Protein AF-0000000072045282 (afdb_homodimer)

Secondary structure (DSSP, 8-state):
-------EE--TTSHHHHHHHHHHHHHHHHHHT---EEEEEEEEEEEESSSEEEEEEEEEEETTEEEEEEEEEEEEEEEEEEE---/-------EE--TTSHHHHHHHHHHHHHHHHHHT---EEEEEEEEEEEESSSEEEEEEEEEEETTEEEEEEEEEEEEEEEEEEE---

Nearest PDB structures (foldseek):
  4lzi-assembly1_A  TM=9.125E-01  e=1.119E-05  Solanum tuberosum
  3ima-assembly1_B  TM=9.319E-01  e=3.274E-04  Colocasia esculenta
  6qoz-assembly1_C  TM=8.982E-01  e=5.529E-04  synthetic construct
  3l0r-assembly2_B  TM=8.226E-01  e=1.324E-03  Ornithodoros moubata
  1eqk-assembly1_A  TM=6.454E-01  e=1.112E-03  Oryza sativa Japonica Group

Foldseek 3Di:
DPPQDDKDWDDCPDPVNVVVVVVVVVVCCVVVVFDKAFDGWDTWIWIDDQFIKIWTWTWIDGPNDTDIDIDIDTDHDDDDDDDDDD/DPPQDDKDWDDCPDPVNVVVVVVVVVVCCVVVVFDKAFDGWDTWIWIDDQFIKIWTWTWIDGPNDTDIDIDIDTDHDDDDDDDDDD

Organism: Hevea brasiliensis (NCBI:txid3981)

pLDDT: mean 93.64, std 12.72, range [32.03, 98.94]

InterPro domains:
  IPR000010 Cystatin domain [PF00031] (5-64)
  IPR000010 Cystatin domain [SM00043] (2-86)
  IPR000010 Cystatin domain [cd00042] (5-63)
  IPR027214 Cystatin [PTHR11413] (5-82)
  IPR046350 Cystatin superfamily [SSF54403] (4-83)

Solvent-accessible surface area (backbone atoms only — not comparable to full-atom values): 9239 Å² total; per-residue (Å²): 123,84,65,67,53,70,73,40,81,48,65,36,79,36,69,43,45,44,21,45,50,51,20,53,47,42,51,47,19,67,75,69,71,53,72,63,38,85,73,44,58,75,40,32,30,36,28,55,64,101,34,36,36,38,42,37,32,36,34,27,31,54,89,82,41,80,46,39,32,40,32,31,37,36,39,30,81,76,42,79,42,78,51,70,87,126,124,83,66,65,53,69,73,39,82,48,65,37,78,37,70,44,46,44,21,43,50,50,19,53,47,42,50,46,18,67,76,69,71,52,74,64,38,86,73,43,57,76,40,32,30,37,26,55,64,101,35,34,36,38,43,36,32,35,34,28,32,55,89,82,42,80,44,38,31,39,33,30,37,37,42,29,80,76,42,80,42,78,50,70,88,124

Structure (mmCIF, N/CA/C/O backbone):
data_AF-0000000072045282-model_v1
#
loop_
_entity.id
_entity.type
_entity.pdbx_description
1 polymer 'Cysteine proteinase inhibitor'
#
loop_
_atom_site.group_PDB
_atom_site.id
_atom_site.type_symbol
_atom_site.label_atom_id
_atom_site.label_alt_id
_atom_site.label_comp_id
_atom_site.label_asym_id
_atom_site.label_entity_id
_atom_site.label_seq_id
_atom_site.pdbx_PDB_ins_code
_atom_site.Cartn_x
_atom_site.Cartn_y
_atom_site.Cartn_z
_atom_site.occupancy
_atom_site.B_iso_or_equiv
_atom_site.auth_seq_id
_atom_site.auth_comp_id
_atom_site.auth_asym_id
_atom_site.auth_atom_id
_atom_site.pdbx_PDB_model_num
ATOM 1 N N . MET A 1 1 ? 7.887 6.434 25.766 1 32.03 1 MET A N 1
ATOM 2 C CA . MET A 1 1 ? 6.863 5.473 25.375 1 32.03 1 MET A CA 1
ATOM 3 C C . MET A 1 1 ? 5.82 6.121 24.484 1 32.03 1 MET A C 1
ATOM 5 O O . MET A 1 1 ? 5.105 7.031 24.906 1 32.03 1 MET A O 1
ATOM 9 N N . SER A 1 2 ? 6.141 6.453 23.219 1 44.06 2 SER A N 1
ATOM 10 C CA . SER A 1 2 ? 5.23 7.238 22.391 1 44.06 2 SER A CA 1
ATOM 11 C C . SER A 1 2 ? 3.795 6.746 22.531 1 44.06 2 SER A C 1
ATOM 13 O O . SER A 1 2 ? 3.529 5.547 22.406 1 44.06 2 SER A O 1
ATOM 15 N N . GLU A 1 3 ? 3.109 7.246 23.453 1 47.53 3 GLU A N 1
ATOM 16 C CA . GLU A 1 3 ? 1.72 6.859 23.688 1 47.53 3 GLU A CA 1
ATOM 17 C C . GLU A 1 3 ? 0.999 6.59 22.359 1 47.53 3 GLU A C 1
ATOM 19 O O . GLU A 1 3 ? 1.219 7.293 21.375 1 47.53 3 GLU A O 1
ATOM 24 N N . PRO A 1 4 ? 0.634 5.254 22 1 57.22 4 PRO A N 1
ATOM 25 C CA . PRO A 1 4 ? -0.163 5.016 20.797 1 57.22 4 PRO A CA 1
ATOM 26 C C . PRO A 1 4 ? -1.161 6.133 20.516 1 57.22 4 PRO A C 1
ATOM 28 O O . PRO A 1 4 ? -1.976 6.473 21.375 1 57.22 4 PRO A O 1
ATOM 31 N N . GLY A 1 5 ? -0.69 7.359 20 1 68.69 5 GLY A N 1
ATOM 32 C CA . GLY A 1 5 ? -1.722 8.359 19.781 1 68.69 5 GLY A CA 1
ATOM 33 C C . GLY A 1 5 ? -2.951 7.797 19.078 1 68.69 5 GLY A C 1
ATOM 34 O O . GLY A 1 5 ? -2.939 6.66 18.609 1 68.69 5 GLY A O 1
ATOM 35 N N . GLY A 1 6 ? -4.27 8.297 19.312 1 87.62 6 GLY A N 1
ATOM 36 C CA . GLY A 1 6 ? -5.555 7.941 18.734 1 87.62 6 GLY A CA 1
ATOM 37 C C . GLY A 1 6 ? -5.578 8.062 17.219 1 87.62 6 GLY A C 1
ATOM 38 O O . GLY A 1 6 ? -4.578 8.445 16.609 1 87.62 6 GLY A O 1
ATOM 39 N N . TYR A 1 7 ? -6.461 7.504 16.594 1 93 7 TYR A N 1
ATOM 40 C CA . TYR A 1 7 ? -6.688 7.652 15.164 1 93 7 TYR A CA 1
ATOM 41 C C . TYR A 1 7 ? -6.84 9.117 14.781 1 93 7 TYR A C 1
ATOM 43 O O . TYR A 1 7 ? -7.484 9.891 15.5 1 93 7 TYR A O 1
ATOM 51 N N . GLU A 1 8 ? -6.242 9.477 13.812 1 96.81 8 GLU A N 1
ATOM 52 C CA . GLU A 1 8 ? -6.43 10.797 13.211 1 96.81 8 GLU A CA 1
ATOM 53 C C . GLU A 1 8 ? -6.914 10.68 11.766 1 96.81 8 GLU A C 1
ATOM 55 O O . GLU A 1 8 ? -6.461 9.805 11.023 1 96.81 8 GLU A O 1
ATOM 60 N N . PRO A 1 9 ? -7.812 11.609 11.422 1 97.81 9 PRO A N 1
ATOM 61 C CA . PRO A 1 9 ? -8.281 11.578 10.039 1 97.81 9 PRO A CA 1
ATOM 62 C C . PRO A 1 9 ? -7.191 11.977 9.039 1 97.81 9 PRO A C 1
ATOM 64 O O . PRO A 1 9 ? -6.375 12.852 9.336 1 97.81 9 PRO A O 1
ATOM 67 N N . VAL A 1 10 ? -7.164 11.336 7.914 1 98.12 10 VAL A N 1
ATOM 68 C CA . VAL A 1 10 ? -6.297 11.727 6.805 1 98.12 10 VAL A CA 1
ATOM 69 C C . VAL A 1 10 ? -7.125 11.875 5.531 1 98.12 10 VAL A C 1
ATOM 71 O O . VAL A 1 10 ? -8.25 11.367 5.449 1 98.12 10 VAL A O 1
ATOM 74 N N . ASP A 1 11 ? -6.652 12.602 4.559 1 98.56 11 ASP A N 1
ATOM 75 C CA . ASP A 1 11 ? -7.383 12.867 3.32 1 98.56 11 ASP A CA 1
ATOM 76 C C . ASP A 1 11 ? -7.574 11.586 2.512 1 98.56 11 ASP A C 1
ATOM 78 O O . ASP A 1 11 ? -6.609 11.023 1.987 1 98.56 11 ASP A O 1
ATOM 82 N N . PRO A 1 12 ? -8.805 11.172 2.359 1 98.81 12 PRO A N 1
ATOM 83 C CA . PRO A 1 12 ? -9.07 9.93 1.625 1 98.81 12 PRO A CA 1
ATOM 84 C C . PRO A 1 12 ? -8.695 10.023 0.149 1 98.81 12 PRO A C 1
ATOM 86 O O . PRO A 1 12 ? -8.57 9 -0.53 1 98.81 12 PRO A O 1
ATOM 89 N N . ASN A 1 13 ? -8.492 11.234 -0.334 1 98.5 13 ASN A N 1
ATOM 90 C CA . ASN A 1 13 ? -8.234 11.414 -1.759 1 98.5 13 ASN A CA 1
ATOM 91 C C . ASN A 1 13 ? -6.75 11.617 -2.043 1 98.5 13 ASN A C 1
ATOM 93 O O . ASN A 1 13 ? -6.352 11.773 -3.197 1 98.5 13 ASN A O 1
ATOM 97 N N . SER A 1 14 ? -5.941 11.656 -1.003 1 98.38 14 SER A N 1
ATOM 98 C CA . SER A 1 14 ? -4.512 11.836 -1.229 1 98.38 14 SER A CA 1
ATOM 99 C C . SER A 1 14 ? -3.932 10.688 -2.049 1 98.38 14 SER A C 1
ATOM 101 O O . SER A 1 14 ? -4.391 9.547 -1.939 1 98.38 14 SER A O 1
ATOM 103 N N . PRO A 1 15 ? -2.898 10.977 -2.826 1 98.25 15 PRO A N 1
ATOM 104 C CA . PRO A 1 15 ? -2.299 9.906 -3.621 1 98.25 15 PRO A CA 1
ATOM 105 C C . PRO A 1 15 ? -1.786 8.75 -2.764 1 98.25 15 PRO A C 1
ATOM 107 O O . PRO A 1 15 ? -1.836 7.59 -3.186 1 98.25 15 PRO A O 1
ATOM 110 N N . LYS A 1 16 ? -1.279 9.062 -1.561 1 98.62 16 LYS A N 1
ATOM 111 C CA . LYS A 1 16 ? -0.809 8.031 -0.641 1 98.62 16 LYS A CA 1
ATOM 112 C C . LYS A 1 16 ? -1.939 7.078 -0.255 1 98.62 16 LYS A C 1
ATOM 114 O O . LYS A 1 16 ? -1.81 5.863 -0.397 1 98.62 16 LYS A O 1
ATOM 119 N N . ILE A 1 17 ? -3.068 7.629 0.121 1 98.88 17 ILE A N 1
ATOM 120 C CA . ILE A 1 17 ? -4.195 6.828 0.584 1 98.88 17 ILE A CA 1
ATOM 121 C C . ILE A 1 17 ? -4.832 6.098 -0.598 1 98.88 17 ILE A C 1
ATOM 123 O O . ILE A 1 17 ? -5.258 4.949 -0.468 1 98.88 17 ILE A O 1
ATOM 127 N N . GLN A 1 18 ? -4.883 6.766 -1.729 1 98.88 18 GLN A N 1
ATOM 128 C CA . GLN A 1 18 ? -5.422 6.102 -2.912 1 98.88 18 GLN A CA 1
ATOM 129 C C . GLN A 1 18 ? -4.578 4.891 -3.295 1 98.88 18 GLN A C 1
ATOM 131 O O . GLN A 1 18 ? -5.121 3.832 -3.625 1 98.88 18 GLN A O 1
ATOM 136 N N . SER A 1 19 ? -3.252 5.027 -3.285 1 98.81 19 SER A N 1
ATOM 137 C CA . SER A 1 19 ? -2.369 3.91 -3.605 1 98.81 19 SER A CA 1
ATOM 138 C C . SER A 1 19 ? -2.523 2.777 -2.598 1 98.81 19 SER A C 1
ATOM 140 O O . SER A 1 19 ? -2.592 1.606 -2.979 1 98.81 19 SER A O 1
ATOM 142 N N . LEU A 1 20 ? -2.629 3.145 -1.323 1 98.88 20 LEU A N 1
ATOM 143 C CA . LEU A 1 20 ? -2.832 2.139 -0.287 1 98.88 20 LEU A CA 1
ATOM 144 C C . LEU A 1 20 ? -4.152 1.403 -0.494 1 98.88 20 LEU A C 1
ATOM 146 O O . LEU A 1 20 ? -4.211 0.177 -0.375 1 98.88 20 LEU A O 1
ATOM 150 N N . ALA A 1 21 ? -5.191 2.105 -0.794 1 98.94 21 ALA A N 1
ATOM 151 C CA . ALA A 1 21 ? -6.512 1.51 -0.984 1 98.94 21 ALA A CA 1
ATOM 152 C C . ALA A 1 21 ? -6.508 0.522 -2.148 1 98.94 21 ALA A C 1
ATOM 154 O O . ALA A 1 21 ? -7.078 -0.567 -2.049 1 98.94 21 ALA A O 1
ATOM 155 N N . HIS A 1 22 ? -5.879 0.92 -3.232 1 98.81 22 HIS A N 1
ATOM 156 C CA . HIS A 1 22 ? -5.781 -0.009 -4.352 1 98.81 22 HIS A CA 1
ATOM 157 C C . HIS A 1 22 ? -5.027 -1.273 -3.957 1 98.81 22 HIS A C 1
ATOM 159 O O . HIS A 1 22 ? -5.469 -2.385 -4.258 1 98.81 22 HIS A O 1
ATOM 165 N N . PHE A 1 23 ? -3.893 -1.064 -3.24 1 98.88 23 PHE A N 1
ATOM 166 C CA . PHE A 1 23 ? -3.145 -2.227 -2.777 1 98.88 23 PHE A CA 1
ATOM 167 C C . PHE A 1 23 ? -4.023 -3.131 -1.922 1 98.88 23 PHE A C 1
ATOM 169 O O . PHE A 1 23 ? -4.012 -4.352 -2.084 1 98.88 23 PHE A O 1
ATOM 176 N N . VAL A 1 24 ? -4.77 -2.562 -1.027 1 98.75 24 VAL A N 1
ATOM 177 C CA . VAL A 1 24 ? -5.613 -3.289 -0.087 1 98.75 24 VAL A CA 1
ATOM 178 C C . VAL A 1 24 ? -6.633 -4.133 -0.853 1 98.75 24 VAL A C 1
ATOM 180 O O . VAL A 1 24 ? -6.84 -5.309 -0.535 1 98.75 24 VAL A O 1
ATOM 183 N N . VAL A 1 25 ? -7.207 -3.598 -1.834 1 98.81 25 VAL A N 1
ATOM 184 C CA . VAL A 1 25 ? -8.219 -4.305 -2.605 1 98.81 25 VAL A CA 1
ATOM 185 C C . VAL A 1 25 ? -7.566 -5.418 -3.426 1 98.81 25 VAL A C 1
ATOM 187 O O . VAL A 1 25 ? -8.078 -6.535 -3.49 1 98.81 25 VAL A O 1
ATOM 190 N N . TYR A 1 26 ? -6.418 -5.117 -4.078 1 98.62 26 TYR A N 1
ATOM 191 C CA . TYR A 1 26 ? -5.723 -6.148 -4.844 1 98.62 26 TYR A CA 1
ATOM 192 C C . TYR A 1 26 ? -5.27 -7.289 -3.939 1 98.62 26 TYR A C 1
ATOM 194 O O . TYR A 1 26 ? -5.355 -8.461 -4.316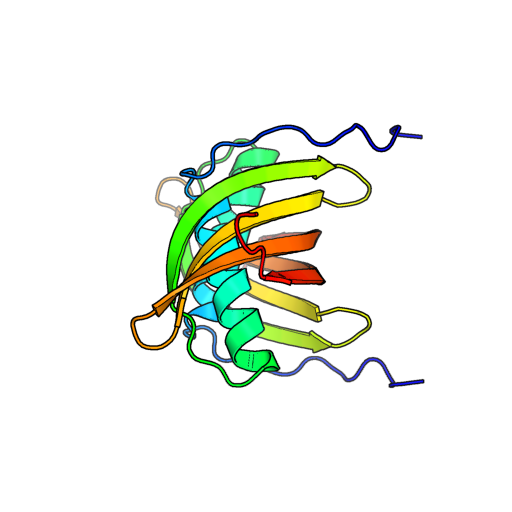 1 98.62 26 TYR A O 1
ATOM 202 N N . ASP A 1 27 ? -4.758 -6.898 -2.75 1 97.75 27 ASP A N 1
ATOM 203 C CA . ASP A 1 27 ? -4.32 -7.91 -1.792 1 97.75 27 ASP A CA 1
ATOM 204 C C . ASP A 1 27 ? -5.48 -8.805 -1.369 1 97.75 27 ASP A C 1
ATOM 206 O O . ASP A 1 27 ? -5.34 -10.031 -1.312 1 97.75 27 ASP A O 1
ATOM 210 N N . TYR A 1 28 ? -6.598 -8.258 -1.106 1 98.12 28 TYR A N 1
ATOM 211 C CA . TYR A 1 28 ? -7.801 -8.992 -0.749 1 98.12 28 TYR A CA 1
ATOM 212 C C . TYR A 1 28 ? -8.219 -9.93 -1.875 1 98.12 28 TYR A C 1
ATOM 214 O O . TYR A 1 28 ? -8.531 -11.102 -1.635 1 98.12 28 TYR A O 1
ATOM 222 N N . ASN A 1 29 ? -8.258 -9.352 -3.043 1 98.12 29 ASN A N 1
ATOM 223 C CA . ASN A 1 29 ? -8.648 -10.148 -4.199 1 98.12 29 ASN A CA 1
ATOM 224 C C . ASN A 1 29 ? -7.742 -11.367 -4.375 1 98.12 29 ASN A C 1
ATOM 226 O O . ASN A 1 29 ? -8.211 -12.461 -4.676 1 98.12 29 ASN A O 1
ATOM 230 N N . ASP A 1 30 ? -6.469 -11.133 -4.211 1 95.94 30 ASP A N 1
ATOM 231 C CA . ASP A 1 30 ? -5.516 -12.227 -4.352 1 95.94 30 ASP A CA 1
ATOM 232 C C . ASP A 1 30 ? -5.754 -13.297 -3.293 1 95.94 30 ASP A C 1
ATOM 234 O O . ASP A 1 30 ? -5.691 -14.492 -3.592 1 95.94 30 ASP A O 1
ATOM 238 N N . GLU A 1 31 ? -5.984 -12.906 -2.09 1 94.5 31 GLU A N 1
ATOM 239 C CA . GLU A 1 31 ? -6.141 -13.82 -0.967 1 94.5 31 GLU A CA 1
ATOM 240 C C . GLU A 1 31 ? -7.477 -14.555 -1.036 1 94.5 31 GLU A C 1
ATOM 242 O O . GLU A 1 31 ? -7.551 -15.75 -0.727 1 94.5 31 GLU A O 1
ATOM 247 N N . LYS A 1 32 ? -8.539 -13.82 -1.434 1 96.19 32 LYS A N 1
ATOM 248 C CA . LYS A 1 32 ? -9.883 -14.375 -1.376 1 96.19 32 LYS A CA 1
ATOM 249 C C . LYS A 1 32 ? -10.328 -14.883 -2.746 1 96.19 32 LYS A C 1
ATOM 251 O O . LYS A 1 32 ? -11.375 -15.523 -2.865 1 96.19 32 LYS A O 1
ATOM 256 N N . ARG A 1 33 ? -9.508 -14.617 -3.857 1 96.88 33 ARG A N 1
ATOM 257 C CA . ARG A 1 33 ? -9.836 -14.992 -5.23 1 96.88 33 ARG A CA 1
ATOM 258 C C . ARG A 1 33 ? -11.125 -14.32 -5.684 1 96.88 33 ARG A C 1
ATOM 260 O O . ARG A 1 33 ? -12.023 -14.984 -6.211 1 96.88 33 ARG A O 1
ATOM 267 N N . THR A 1 34 ? -11.266 -13.102 -5.297 1 97.19 34 THR A N 1
ATOM 268 C CA . THR A 1 34 ? -12.383 -12.258 -5.711 1 97.19 34 THR A CA 1
ATOM 269 C C . THR A 1 34 ? -11.93 -11.219 -6.727 1 97.19 34 THR A C 1
ATOM 271 O O . THR A 1 34 ? -10.766 -11.203 -7.137 1 97.19 34 THR A O 1
ATOM 274 N N . HIS A 1 35 ? -12.836 -10.414 -7.203 1 97.81 35 HIS A N 1
ATOM 275 C CA . HIS A 1 35 ? -12.523 -9.406 -8.211 1 97.81 35 HIS A CA 1
ATOM 276 C C . HIS A 1 35 ? -13.164 -8.062 -7.867 1 97.81 35 HIS A C 1
ATOM 278 O O . HIS A 1 35 ? -13.789 -7.434 -8.727 1 97.81 35 HIS A O 1
ATOM 284 N N . LEU A 1 36 ? -13.039 -7.703 -6.609 1 98.38 36 LEU A N 1
ATOM 285 C CA . LEU A 1 36 ? -13.547 -6.398 -6.203 1 98.38 36 LEU A CA 1
ATOM 286 C C . LEU A 1 36 ? -12.828 -5.277 -6.945 1 98.38 36 LEU A C 1
ATOM 288 O O . LEU A 1 36 ? -11.641 -5.395 -7.25 1 98.38 36 LEU A O 1
ATOM 292 N N . LYS A 1 37 ? -13.578 -4.211 -7.215 1 98.5 37 LYS A N 1
ATOM 293 C CA . LYS A 1 37 ? -13 -3 -7.797 1 98.5 37 LYS A CA 1
ATOM 294 C C . LYS A 1 37 ? -13.203 -1.798 -6.879 1 98.5 37 LYS A C 1
ATOM 296 O O . LYS A 1 37 ? -14.336 -1.503 -6.477 1 98.5 37 LYS A O 1
ATOM 301 N N . LEU A 1 38 ? -12.141 -1.198 -6.59 1 98.75 38 LEU A N 1
ATOM 302 C CA . LEU A 1 38 ? -12.242 0.004 -5.77 1 98.75 38 LEU A CA 1
ATOM 303 C C . LEU A 1 38 ? -12.961 1.116 -6.527 1 98.75 38 LEU A C 1
ATOM 305 O O . LEU A 1 38 ? -12.602 1.433 -7.664 1 98.75 38 LEU A O 1
ATOM 309 N N . LEU A 1 39 ? -13.969 1.695 -5.934 1 98.69 39 LEU A N 1
ATOM 310 C CA . LEU A 1 39 ? -14.672 2.824 -6.531 1 98.69 39 LEU A CA 1
ATOM 311 C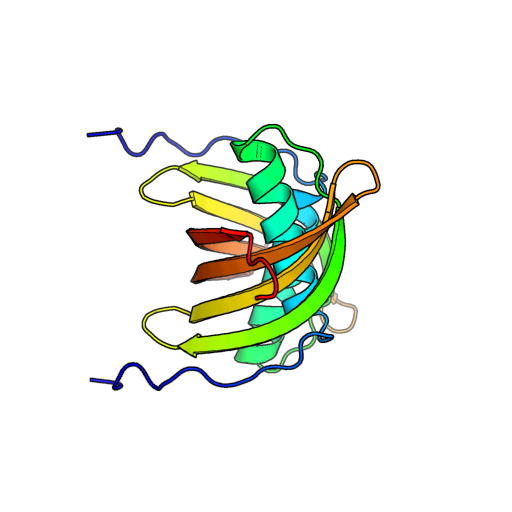 C . LEU A 1 39 ? -14.273 4.133 -5.852 1 98.69 39 LEU A C 1
ATOM 313 O O . LEU A 1 39 ? -13.945 5.113 -6.527 1 98.69 39 LEU A O 1
ATOM 317 N N . LYS A 1 40 ? -14.328 4.09 -4.457 1 98.31 40 LYS A N 1
ATOM 318 C CA . LYS A 1 40 ? -14.086 5.301 -3.682 1 98.31 40 LYS A CA 1
ATOM 319 C C . LYS A 1 40 ? -13.586 4.969 -2.279 1 98.31 40 LYS A C 1
ATOM 321 O O . LYS A 1 40 ? -14.016 3.98 -1.68 1 98.31 40 LYS A O 1
ATOM 326 N N . VAL A 1 41 ? -12.656 5.848 -1.844 1 98.88 41 VAL A N 1
ATOM 327 C CA . VAL A 1 41 ? -12.328 5.82 -0.421 1 98.88 41 VAL A CA 1
ATOM 328 C C . VAL A 1 41 ? -13.219 6.812 0.328 1 98.88 41 VAL A C 1
ATOM 330 O O . VAL A 1 41 ? -13.102 8.023 0.144 1 98.88 41 VAL A O 1
ATOM 333 N N . LEU A 1 42 ? -14.016 6.316 1.16 1 98.75 42 LEU A N 1
ATOM 334 C CA . LEU A 1 42 ? -14.992 7.156 1.841 1 98.75 42 LEU A CA 1
ATOM 335 C C . LEU A 1 42 ? -14.383 7.816 3.07 1 98.75 42 LEU A C 1
ATOM 337 O O . LEU A 1 42 ? -14.703 8.961 3.391 1 98.75 42 LEU A O 1
ATOM 341 N N . LYS A 1 43 ? -13.641 7.113 3.764 1 98.62 43 LYS A N 1
ATOM 342 C CA . LYS A 1 43 ? -13.016 7.578 5 1 98.62 43 LYS A CA 1
ATOM 343 C C . LYS A 1 43 ? -11.633 6.961 5.184 1 98.62 43 LYS A C 1
ATOM 345 O O . LYS A 1 43 ? -11.414 5.809 4.816 1 98.62 43 LYS A O 1
ATOM 350 N N . ALA A 1 44 ? -10.703 7.754 5.742 1 98.81 44 ALA A N 1
ATOM 351 C CA . ALA A 1 44 ? -9.359 7.27 6.059 1 98.81 44 ALA A CA 1
ATOM 352 C C . ALA A 1 44 ? -8.859 7.859 7.375 1 98.81 44 ALA A C 1
ATOM 354 O O . ALA A 1 44 ? -8.977 9.062 7.609 1 98.81 44 ALA A O 1
ATOM 355 N N . GLU A 1 45 ? -8.344 7.016 8.188 1 98.62 45 GLU A N 1
ATOM 356 C CA . GLU A 1 45 ? -7.711 7.391 9.453 1 98.62 45 GLU A CA 1
ATOM 357 C C . GLU A 1 45 ? -6.41 6.625 9.672 1 98.62 45 GLU A C 1
ATOM 359 O O . GLU A 1 45 ? -6.246 5.512 9.164 1 98.62 45 GLU A O 1
ATOM 364 N N . LYS A 1 46 ? -5.539 7.203 10.367 1 97.75 46 LYS A N 1
ATOM 365 C CA . LYS A 1 46 ? -4.293 6.512 10.688 1 97.75 46 LYS A CA 1
ATOM 366 C C . LYS A 1 46 ? -3.965 6.637 12.172 1 97.75 46 LYS A C 1
ATOM 368 O O . LYS A 1 46 ? -4.395 7.582 12.828 1 97.75 46 LYS A O 1
ATOM 373 N N . GLN A 1 47 ? -3.219 5.688 12.672 1 96.62 47 GLN A N 1
ATOM 374 C CA . GLN A 1 47 ? -2.684 5.668 14.031 1 96.62 47 GLN A CA 1
ATOM 375 C C . GLN A 1 47 ? -1.233 5.195 14.039 1 96.62 47 GLN A C 1
ATOM 377 O O . GLN A 1 47 ? -0.942 4.055 13.672 1 96.62 47 GLN A O 1
ATOM 382 N N . VAL A 1 48 ? -0.358 6.168 14.531 1 94.81 48 VAL A N 1
ATOM 383 C CA . VAL A 1 48 ? 1.064 5.844 14.531 1 94.81 48 VAL A CA 1
ATOM 384 C C . VAL A 1 48 ? 1.424 5.098 15.812 1 94.81 48 VAL A C 1
ATOM 386 O O . VAL A 1 48 ? 1.184 5.594 16.906 1 94.81 48 VAL A O 1
ATOM 389 N N . VAL A 1 49 ? 2.025 3.943 15.695 1 93.62 49 VAL A N 1
ATOM 390 C CA . VAL A 1 49 ? 2.576 3.156 16.797 1 93.62 49 VAL A CA 1
ATOM 391 C C . VAL A 1 49 ? 4.043 2.84 16.516 1 93.62 49 VAL A C 1
ATOM 393 O O . VAL A 1 49 ? 4.855 3.748 16.312 1 93.62 49 VAL A O 1
ATOM 396 N N . ASP A 1 50 ? 4.562 1.598 16.328 1 92.94 50 ASP A N 1
ATOM 397 C CA . ASP A 1 50 ? 5.844 1.182 15.766 1 92.94 50 ASP A CA 1
ATOM 398 C C . ASP A 1 50 ? 5.73 0.943 14.258 1 92.94 50 ASP A C 1
ATOM 400 O O . ASP A 1 50 ? 6.34 0.015 13.727 1 92.94 50 ASP A O 1
ATOM 404 N N . GLY A 1 51 ? 4.91 1.592 13.648 1 95.44 51 GLY A N 1
ATOM 405 C CA . GLY A 1 51 ? 4.355 1.631 12.305 1 95.44 51 GLY A CA 1
ATOM 406 C C . GLY A 1 51 ? 3.066 2.428 12.211 1 95.44 51 GLY A C 1
ATOM 407 O O . GLY A 1 51 ? 2.805 3.293 13.055 1 95.44 51 GLY A O 1
ATOM 408 N N . THR A 1 52 ? 2.406 2.225 11.219 1 97.19 52 THR A N 1
ATOM 409 C CA . THR A 1 52 ? 1.165 2.984 11.109 1 97.19 52 THR A CA 1
ATOM 410 C C . THR A 1 52 ? -0.014 2.057 10.828 1 97.19 52 THR A C 1
ATOM 412 O O . THR A 1 52 ? 0.083 1.164 9.984 1 97.19 52 THR A O 1
ATOM 415 N N . ILE A 1 53 ? -1.043 2.227 11.578 1 97.81 53 ILE A N 1
ATOM 416 C CA . ILE A 1 53 ? -2.314 1.567 11.305 1 97.81 53 ILE A CA 1
ATOM 417 C C . ILE A 1 53 ? -3.207 2.488 10.477 1 97.81 53 ILE A C 1
ATOM 419 O O . ILE A 1 53 ? -3.383 3.662 10.82 1 97.81 53 ILE A O 1
ATOM 423 N N . TYR A 1 54 ? -3.711 1.943 9.367 1 98.5 54 TYR A N 1
ATOM 424 C CA . TYR A 1 54 ? -4.688 2.66 8.562 1 98.5 54 TYR A CA 1
ATOM 425 C C . TYR A 1 54 ? -6.055 1.989 8.633 1 98.5 54 TYR A C 1
ATOM 427 O O . TYR A 1 54 ? -6.168 0.776 8.438 1 98.5 54 TYR A O 1
ATOM 435 N N . ARG A 1 55 ? -6.984 2.734 8.953 1 98.69 55 ARG A N 1
ATOM 436 C CA . ARG A 1 55 ? -8.383 2.312 8.883 1 98.69 55 ARG A CA 1
ATOM 437 C C . ARG A 1 55 ? -9.102 2.986 7.715 1 98.69 55 ARG A C 1
ATOM 439 O O . ARG A 1 55 ? -9.258 4.207 7.703 1 98.69 55 ARG A O 1
ATOM 446 N N . LEU A 1 56 ? -9.531 2.221 6.73 1 98.81 56 LEU A N 1
ATOM 447 C CA . LEU A 1 56 ? -10.156 2.754 5.523 1 98.81 56 LEU A CA 1
ATOM 448 C C . LEU A 1 56 ? -11.594 2.246 5.387 1 98.81 56 LEU A C 1
ATOM 450 O O . LEU A 1 56 ? -11.867 1.072 5.648 1 98.81 56 LEU A O 1
ATOM 454 N N . THR A 1 57 ? -12.445 3.068 5.027 1 98.81 57 THR A N 1
ATOM 455 C CA . THR A 1 57 ? -13.766 2.689 4.531 1 98.81 57 THR A CA 1
ATOM 456 C C . THR A 1 57 ? -13.82 2.805 3.012 1 98.81 57 THR A C 1
ATOM 458 O O . THR A 1 57 ? -13.664 3.895 2.459 1 98.81 57 THR A O 1
ATOM 461 N N . LEU A 1 58 ? -14.094 1.693 2.367 1 98.75 58 LEU A N 1
ATOM 462 C CA . LEU A 1 58 ? -13.969 1.602 0.917 1 98.75 58 LEU A CA 1
ATOM 463 C C . LEU A 1 58 ? -15.32 1.284 0.278 1 98.75 58 LEU A C 1
ATOM 465 O O . LEU A 1 58 ? -16.047 0.404 0.75 1 98.75 58 LEU A O 1
ATOM 469 N N . GLU A 1 59 ? -15.688 2.027 -0.664 1 98.56 59 GLU A N 1
ATOM 470 C CA . GLU A 1 59 ? -16.734 1.623 -1.59 1 98.56 59 GLU A CA 1
ATOM 471 C C . GLU A 1 59 ? -16.172 0.822 -2.758 1 98.56 59 GLU A C 1
ATOM 473 O O . GLU A 1 59 ? -15.242 1.274 -3.436 1 98.56 59 GLU A O 1
ATOM 478 N N . VAL A 1 60 ? -16.734 -0.326 -2.992 1 98.44 60 VAL A N 1
ATOM 479 C CA . VAL A 1 60 ? -16.188 -1.213 -4.023 1 98.44 60 VAL A CA 1
ATOM 480 C C . VAL A 1 60 ? -17.328 -1.732 -4.898 1 98.44 60 VAL A C 1
ATOM 482 O O . VAL A 1 60 ? -18.5 -1.719 -4.488 1 98.44 60 VAL A O 1
ATOM 485 N N . SER A 1 61 ? -16.984 -2.105 -6.035 1 98.44 61 SER A N 1
ATOM 486 C CA . SER A 1 61 ? -17.891 -2.855 -6.906 1 98.44 61 SER A CA 1
ATOM 487 C C . SER A 1 61 ? -17.578 -4.352 -6.859 1 98.44 61 SER A C 1
ATOM 489 O O . SER A 1 61 ? -16.422 -4.758 -6.977 1 98.44 61 SER A O 1
ATOM 491 N N . ASN A 1 62 ? -18.5 -5.125 -6.652 1 96.69 62 ASN A N 1
ATOM 492 C CA . ASN A 1 62 ? -18.453 -6.582 -6.711 1 96.69 62 ASN A CA 1
ATOM 493 C C . ASN A 1 62 ? -19.375 -7.137 -7.789 1 96.69 62 ASN A C 1
ATOM 495 O O . ASN A 1 62 ? -20.531 -7.449 -7.52 1 96.69 62 ASN A O 1
ATOM 499 N N . GLY A 1 63 ? -18.844 -7.258 -8.992 1 95.56 63 GLY A N 1
ATOM 500 C CA . GLY A 1 63 ? -19.672 -7.723 -10.094 1 95.56 63 GLY A CA 1
ATOM 501 C C . GLY A 1 63 ? -20.828 -6.793 -10.406 1 95.56 63 GLY A C 1
ATOM 502 O O . GLY A 1 63 ? -21.938 -7.246 -10.664 1 95.56 63 GLY A O 1
ATOM 503 N N . GLY A 1 64 ? -20.625 -5.57 -10.195 1 94.94 64 GLY A N 1
ATOM 504 C CA . GLY A 1 64 ? -21.656 -4.602 -10.508 1 94.94 64 GLY A CA 1
ATOM 505 C C . GLY A 1 64 ? -22.438 -4.133 -9.289 1 94.94 64 GLY A C 1
ATOM 506 O O . GLY A 1 64 ? -23.156 -3.133 -9.344 1 94.94 64 GLY A O 1
ATOM 507 N N . LEU A 1 65 ? -22.344 -4.879 -8.219 1 96.44 65 LEU A N 1
ATOM 508 C CA . LEU A 1 65 ? -22.984 -4.469 -6.969 1 96.44 65 LEU A CA 1
ATOM 509 C C . LEU A 1 65 ? -22.031 -3.621 -6.133 1 96.44 65 LEU A C 1
ATOM 511 O O . LEU A 1 65 ? -20.844 -3.934 -6.031 1 96.44 65 LEU A O 1
ATOM 515 N N . ILE A 1 66 ? -22.656 -2.514 -5.594 1 97.31 66 ILE A N 1
ATOM 516 C CA . ILE A 1 66 ? -21.844 -1.628 -4.766 1 97.31 66 ILE A CA 1
ATOM 517 C C . ILE A 1 66 ? -21.906 -2.078 -3.309 1 97.31 66 ILE A C 1
ATOM 519 O O . ILE A 1 66 ? -23 -2.297 -2.771 1 97.31 66 ILE A O 1
ATOM 523 N N . GLU A 1 67 ? -20.688 -2.252 -2.754 1 97.69 67 GLU A N 1
ATOM 524 C CA . GLU A 1 67 ? -20.562 -2.627 -1.349 1 97.69 67 GLU A CA 1
ATOM 525 C C . GLU A 1 67 ? -19.578 -1.722 -0.617 1 97.69 67 GLU A C 1
ATOM 527 O O . GLU A 1 67 ? -18.734 -1.074 -1.246 1 97.69 67 GLU A O 1
ATOM 532 N N . VAL A 1 68 ? -19.766 -1.657 0.695 1 98.25 68 VAL A N 1
ATOM 533 C CA . VAL A 1 68 ? -18.859 -0.867 1.521 1 98.25 68 VAL A CA 1
ATOM 534 C C . VAL A 1 68 ? -18.125 -1.777 2.508 1 98.25 68 VAL A C 1
ATOM 536 O O . VAL A 1 68 ? -18.734 -2.641 3.137 1 98.25 68 VAL A O 1
ATOM 539 N N . TYR A 1 69 ? -16.875 -1.65 2.568 1 98.19 69 TYR A N 1
ATOM 540 C CA . TYR A 1 69 ? -16.031 -2.428 3.475 1 98.19 69 TYR A CA 1
ATOM 541 C C . TYR A 1 69 ? -15.219 -1.516 4.387 1 98.19 69 TYR A C 1
ATOM 543 O O . TYR A 1 69 ? -14.789 -0.436 3.971 1 98.19 69 TYR A O 1
ATOM 551 N N . GLU A 1 70 ? -15.016 -1.893 5.594 1 98.56 70 GLU A N 1
ATOM 552 C CA . GLU A 1 70 ? -13.984 -1.336 6.465 1 98.56 70 GLU A CA 1
ATOM 553 C C . GLU A 1 70 ? -12.758 -2.242 6.52 1 98.56 70 GLU A C 1
ATOM 555 O O . GLU A 1 70 ? -12.883 -3.457 6.684 1 98.56 70 GLU A O 1
ATOM 560 N N . THR A 1 71 ? -11.68 -1.629 6.367 1 98.56 71 THR A N 1
ATOM 561 C CA . THR A 1 71 ? -10.43 -2.381 6.398 1 98.56 71 T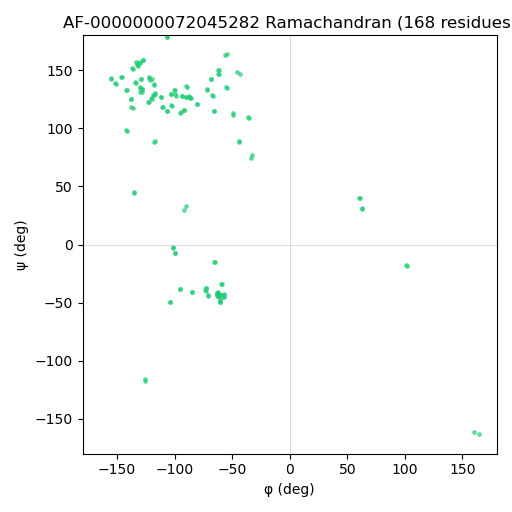HR A CA 1
ATOM 562 C C . THR A 1 71 ? -9.43 -1.739 7.359 1 98.56 71 THR A C 1
ATOM 564 O O . THR A 1 71 ? -9.375 -0.513 7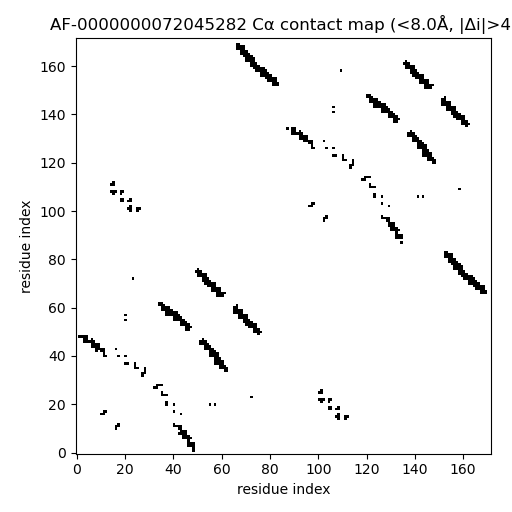.473 1 98.56 71 THR A O 1
ATOM 567 N N . ILE A 1 72 ? -8.672 -2.523 8.062 1 98.38 72 ILE A N 1
ATOM 568 C CA . ILE A 1 72 ? -7.586 -2.09 8.93 1 98.38 72 ILE A CA 1
ATOM 569 C C . ILE A 1 72 ? -6.281 -2.756 8.5 1 98.38 72 ILE A C 1
ATOM 571 O O . ILE A 1 72 ? -6.195 -3.984 8.445 1 98.38 72 ILE A O 1
ATOM 575 N N . PHE A 1 73 ? -5.379 -1.969 8.227 1 98.06 73 PHE A N 1
ATOM 576 C CA . PHE A 1 73 ? -4.105 -2.436 7.695 1 98.06 73 PHE A CA 1
ATOM 577 C C . PHE A 1 73 ? -2.939 -1.835 8.477 1 98.06 73 PHE A C 1
ATOM 579 O O . PHE A 1 73 ? -2.961 -0.652 8.82 1 98.06 73 PHE A O 1
ATOM 586 N N . TYR A 1 74 ? -2.023 -2.611 8.805 1 97.81 74 TYR A N 1
ATOM 587 C CA . TYR A 1 74 ? -0.798 -2.168 9.461 1 97.81 74 TYR A CA 1
ATOM 588 C C . TYR A 1 74 ? 0.362 -2.119 8.477 1 97.81 74 TYR A C 1
ATOM 590 O O . TYR A 1 74 ? 0.567 -3.057 7.699 1 97.81 74 TYR A O 1
ATOM 598 N N . VAL A 1 75 ? 1.071 -1.04 8.422 1 97.62 75 VAL A N 1
ATOM 599 C CA . VAL A 1 75 ? 2.213 -0.856 7.531 1 97.62 75 VAL A CA 1
ATOM 600 C C . VAL A 1 75 ? 3.424 -0.387 8.336 1 97.62 75 VAL A C 1
ATOM 602 O O . VAL A 1 75 ? 3.307 0.499 9.18 1 97.62 75 VAL A O 1
ATOM 605 N N . LYS A 1 76 ? 4.555 -0.976 8.102 1 97.19 76 LYS A N 1
ATOM 606 C CA . LYS A 1 76 ? 5.805 -0.58 8.75 1 97.19 76 LYS A CA 1
ATOM 607 C C . LYS A 1 76 ? 6.961 -0.565 7.758 1 97.19 76 LYS A C 1
ATOM 609 O O . LYS A 1 76 ? 7.195 -1.552 7.055 1 97.19 76 LYS A O 1
ATOM 614 N N . VAL A 1 77 ? 7.605 0.52 7.691 1 95.31 77 VAL A N 1
ATOM 615 C CA . VAL A 1 77 ? 8.812 0.623 6.875 1 95.31 77 VAL A CA 1
ATOM 616 C C . VAL A 1 77 ? 10 0.035 7.637 1 95.31 77 VAL A C 1
ATOM 618 O O . VAL A 1 77 ? 10.367 0.531 8.703 1 95.31 77 VAL A O 1
ATOM 621 N N . GLU A 1 78 ? 10.586 -0.914 7.102 1 94.62 78 GLU A N 1
ATOM 622 C CA . GLU A 1 78 ? 11.766 -1.516 7.707 1 94.62 78 GLU A CA 1
ATOM 623 C C . GLU A 1 78 ? 13.047 -0.92 7.129 1 94.62 78 GLU A C 1
ATOM 625 O O . GLU A 1 78 ? 14.023 -0.709 7.855 1 94.62 78 GLU A O 1
ATOM 630 N N . GLU A 1 79 ? 12.992 -0.687 5.867 1 94.56 79 GLU A N 1
ATOM 631 C CA . GLU A 1 79 ? 14.188 -0.159 5.207 1 94.56 79 GLU A CA 1
ATOM 632 C C . GLU A 1 79 ? 13.812 0.685 3.99 1 94.56 79 GLU A C 1
ATOM 634 O O . GLU A 1 79 ? 12.859 0.366 3.275 1 94.56 79 GLU A O 1
ATOM 639 N N . PHE A 1 80 ? 14.414 1.771 3.746 1 95.94 80 PHE A N 1
ATOM 640 C CA . PHE A 1 80 ? 14.43 2.59 2.539 1 95.94 80 PHE A CA 1
ATOM 641 C C . PHE A 1 80 ? 15.82 3.174 2.297 1 95.94 80 PHE A C 1
ATOM 643 O O . PHE A 1 80 ? 16.203 4.156 2.936 1 95.94 80 PHE A O 1
ATOM 650 N N . LYS A 1 81 ? 16.562 2.492 1.396 1 96.56 81 LYS A N 1
ATOM 651 C CA . LYS A 1 81 ? 17.969 2.879 1.261 1 96.56 81 LYS A CA 1
ATOM 652 C C . LYS A 1 81 ? 18.359 2.992 -0.208 1 96.56 81 LYS A C 1
ATOM 654 O O . LYS A 1 81 ? 17.922 2.193 -1.039 1 96.56 81 LYS A O 1
ATOM 659 N N . ARG A 1 82 ? 19.109 3.955 -0.479 1 95.56 82 ARG A N 1
ATOM 660 C CA . ARG A 1 82 ? 19.625 4.121 -1.83 1 95.56 82 ARG A CA 1
ATOM 661 C C . ARG A 1 82 ? 20.688 3.064 -2.141 1 95.56 82 ARG A C 1
ATOM 663 O O . ARG A 1 82 ? 21.547 2.773 -1.308 1 95.56 82 ARG A O 1
ATOM 670 N N . ILE A 1 83 ? 20.5 2.498 -3.332 1 93.44 83 ILE A N 1
ATOM 671 C CA . ILE A 1 83 ? 21.5 1.521 -3.742 1 93.44 83 ILE A CA 1
ATOM 672 C C . ILE A 1 83 ? 22.328 2.08 -4.902 1 93.44 83 ILE A C 1
ATOM 674 O O . ILE A 1 83 ? 21.781 2.693 -5.82 1 93.44 83 ILE A O 1
ATOM 678 N N . VAL A 1 84 ? 23.5 2.26 -4.836 1 84.19 84 VAL A N 1
ATOM 679 C CA . VAL A 1 84 ? 24.422 2.727 -5.871 1 84.19 84 VAL A CA 1
ATOM 680 C C . VAL A 1 84 ? 25.062 1.53 -6.57 1 84.19 84 VAL A C 1
ATOM 682 O O . VAL A 1 84 ? 25.547 0.61 -5.914 1 84.19 84 VAL A O 1
ATOM 685 N N . PRO A 1 85 ? 24.594 1.552 -7.867 1 71.25 85 PRO A N 1
ATOM 686 C CA . PRO A 1 85 ? 25.266 0.46 -8.578 1 71.25 85 PRO A CA 1
ATOM 687 C C . PRO A 1 85 ? 26.766 0.46 -8.383 1 71.25 85 PRO A C 1
ATOM 689 O O . PRO A 1 85 ? 27.391 1.525 -8.273 1 71.25 85 PRO A O 1
ATOM 692 N N . HIS A 1 86 ? 27.281 -0.533 -7.727 1 52.47 86 HIS A N 1
ATOM 693 C CA . HIS A 1 86 ? 28.734 -0.631 -7.695 1 52.47 86 HIS A CA 1
ATOM 694 C C . HIS A 1 86 ? 29.297 -0.927 -9.086 1 52.47 86 HIS A C 1
ATOM 696 O O . HIS A 1 86 ? 28.641 -1.565 -9.906 1 52.47 86 HIS A O 1
ATOM 702 N N . MET B 1 1 ? 4.512 -24.328 13.258 1 32.22 1 MET B N 1
ATOM 703 C CA . MET B 1 1 ? 5.316 -23.109 13.242 1 32.22 1 MET B CA 1
ATOM 704 C C . MET B 1 1 ? 5.664 -22.703 11.812 1 32.22 1 MET B C 1
ATOM 706 O O . MET B 1 1 ? 6.379 -23.422 11.117 1 32.22 1 MET B O 1
ATOM 710 N N . SER B 1 2 ? 4.711 -22.234 11.023 1 43.81 2 SER B N 1
ATOM 711 C CA . SER B 1 2 ? 4.957 -22.031 9.602 1 43.81 2 SER B CA 1
ATOM 712 C C . SER B 1 2 ? 6.305 -21.359 9.359 1 43.81 2 SER B C 1
ATOM 714 O O . SER B 1 2 ? 6.621 -20.344 9.984 1 43.81 2 SER B O 1
ATOM 716 N N . GLU B 1 3 ? 7.316 -22.109 9.227 1 47.81 3 GLU B N 1
ATOM 717 C CA . GLU B 1 3 ? 8.664 -21.625 8.992 1 47.81 3 GLU B CA 1
ATOM 718 C C . GLU B 1 3 ? 8.648 -20.375 8.102 1 47.81 3 GLU B C 1
ATOM 720 O O . GLU B 1 3 ? 7.871 -20.297 7.152 1 47.81 3 GLU B O 1
ATOM 725 N N . PRO B 1 4 ? 8.953 -19.109 8.648 1 57.41 4 PRO B N 1
ATOM 726 C CA . PRO B 1 4 ? 9.047 -17.938 7.762 1 57.41 4 PRO B CA 1
ATOM 727 C C . PRO B 1 4 ? 9.57 -18.297 6.375 1 57.41 4 PRO B C 1
ATOM 729 O O . PRO B 1 4 ? 10.641 -18.906 6.25 1 57.41 4 PRO B O 1
ATOM 732 N N . GLY B 1 5 ? 8.688 -18.922 5.438 1 69.56 5 GLY B N 1
ATOM 733 C CA . GLY B 1 5 ? 9.273 -19.234 4.141 1 69.56 5 GLY B CA 1
ATOM 734 C C . GLY B 1 5 ? 10.133 -18.109 3.594 1 69.56 5 GLY B C 1
ATOM 735 O O . GLY B 1 5 ? 10.141 -17 4.133 1 69.56 5 GLY B O 1
ATOM 736 N N . GLY B 1 6 ? 11.312 -18.344 2.789 1 87.75 6 GLY B N 1
ATOM 737 C CA . GLY B 1 6 ? 12.234 -17.422 2.137 1 87.75 6 GLY B CA 1
ATOM 738 C C . GLY B 1 6 ? 11.539 -16.438 1.207 1 87.75 6 GLY B C 1
ATOM 739 O O . GLY B 1 6 ? 10.32 -16.484 1.055 1 87.75 6 GLY B O 1
ATOM 740 N N . TYR B 1 7 ? 12.125 -15.461 0.845 1 93.06 7 TYR B N 1
ATOM 741 C CA . TYR B 1 7 ? 11.641 -14.508 -0.15 1 93.06 7 TYR B CA 1
ATOM 742 C C . TYR B 1 7 ? 11.297 -15.219 -1.456 1 93.06 7 TYR B C 1
ATOM 744 O O . TYR B 1 7 ? 12.016 -16.109 -1.893 1 93.06 7 TYR B O 1
ATOM 752 N N . GLU B 1 8 ? 10.258 -14.891 -1.977 1 96.81 8 GLU B N 1
ATOM 753 C CA . GLU B 1 8 ? 9.867 -15.344 -3.309 1 96.81 8 GLU B CA 1
ATOM 754 C C . GLU B 1 8 ? 9.648 -14.156 -4.25 1 96.81 8 GLU B C 1
ATOM 756 O O . GLU B 1 8 ? 9.094 -13.133 -3.848 1 96.81 8 GLU B O 1
ATOM 761 N N . PRO B 1 9 ? 10.094 -14.383 -5.492 1 97.81 9 PRO B N 1
ATOM 762 C CA . PRO B 1 9 ? 9.867 -13.297 -6.449 1 97.81 9 PRO B CA 1
ATOM 763 C C . PRO B 1 9 ? 8.391 -13.102 -6.785 1 97.81 9 PRO B C 1
ATOM 765 O O . PRO B 1 9 ? 7.641 -14.078 -6.863 1 97.81 9 PRO B O 1
ATOM 768 N N . VAL B 1 10 ? 7.977 -11.875 -6.953 1 98.12 10 VAL B N 1
ATOM 769 C CA . VAL B 1 10 ? 6.645 -11.547 -7.445 1 98.12 10 VAL B CA 1
ATOM 770 C C . VAL B 1 10 ? 6.75 -10.586 -8.633 1 98.12 10 VAL B C 1
ATOM 772 O O . VAL B 1 10 ? 7.793 -9.961 -8.836 1 98.12 10 VAL B O 1
ATOM 775 N N . ASP B 1 11 ? 5.75 -10.508 -9.461 1 98.56 11 ASP B N 1
ATOM 776 C CA . ASP B 1 11 ? 5.766 -9.68 -10.664 1 98.56 11 ASP B CA 1
ATOM 777 C C . ASP B 1 11 ? 5.824 -8.195 -10.305 1 98.56 11 ASP B C 1
ATOM 779 O O . ASP B 1 11 ? 4.859 -7.641 -9.766 1 98.56 11 ASP B O 1
ATOM 783 N N . PRO B 1 12 ? 6.91 -7.547 -10.656 1 98.81 12 PRO B N 1
ATOM 784 C CA . PRO B 1 12 ? 7.051 -6.129 -10.32 1 98.81 12 PRO B CA 1
ATOM 785 C C . PRO B 1 12 ? 6.031 -5.246 -11.031 1 98.81 12 PRO B C 1
ATOM 787 O O . PRO B 1 12 ? 5.816 -4.098 -10.633 1 98.81 12 PRO B O 1
ATOM 790 N N . ASN B 1 13 ? 5.391 -5.785 -12.039 1 98.5 13 ASN B N 1
ATOM 791 C CA . ASN B 1 13 ? 4.484 -4.973 -12.836 1 98.5 13 ASN B CA 1
ATOM 792 C C . ASN B 1 13 ? 3.025 -5.219 -12.461 1 98.5 13 ASN B C 1
ATOM 794 O O . ASN B 1 13 ? 2.121 -4.602 -13.023 1 98.5 13 ASN B O 1
ATOM 798 N N . SER B 1 14 ? 2.789 -6.125 -11.547 1 98.38 14 SER B N 1
ATOM 799 C CA . SER B 1 14 ? 1.41 -6.383 -11.148 1 98.38 14 SER B CA 1
ATOM 800 C C . SER B 1 14 ? 0.771 -5.141 -10.531 1 98.38 14 SER B C 1
ATOM 802 O O . SER B 1 14 ? 1.451 -4.34 -9.891 1 98.38 14 SER B O 1
ATOM 804 N N . PRO B 1 15 ? -0.539 -5.02 -10.695 1 98.25 15 PRO B N 1
ATOM 805 C CA . PRO B 1 15 ? -1.2 -3.848 -10.117 1 98.25 15 PRO B CA 1
ATOM 806 C C . PRO B 1 15 ? -1.021 -3.754 -8.602 1 98.25 15 PRO B C 1
ATOM 808 O O . PRO B 1 15 ? -0.934 -2.652 -8.055 1 98.25 15 PRO B O 1
ATOM 811 N N . LYS B 1 16 ? -0.978 -4.91 -7.922 1 98.62 16 LYS B N 1
ATOM 812 C CA . LYS B 1 16 ? -0.755 -4.934 -6.48 1 98.62 16 LYS B CA 1
ATOM 813 C C . LYS B 1 16 ? 0.595 -4.32 -6.125 1 98.62 16 LYS B C 1
ATOM 815 O O . LYS B 1 16 ? 0.669 -3.41 -5.293 1 98.62 16 LYS B O 1
ATOM 820 N N . ILE B 1 17 ? 1.64 -4.723 -6.816 1 98.88 17 ILE B N 1
ATOM 821 C CA . ILE B 1 17 ? 2.992 -4.266 -6.516 1 98.88 17 ILE B CA 1
ATOM 822 C C . ILE B 1 17 ? 3.152 -2.812 -6.953 1 98.88 17 ILE B C 1
ATOM 824 O O . ILE B 1 17 ? 3.818 -2.025 -6.277 1 98.88 17 ILE B O 1
ATOM 828 N N . GLN B 1 18 ? 2.541 -2.467 -8.055 1 98.88 18 GLN B N 1
ATOM 829 C CA . GLN B 1 18 ? 2.604 -1.076 -8.492 1 98.88 18 GLN B CA 1
ATOM 830 C C . GLN B 1 18 ? 1.946 -0.148 -7.477 1 98.88 18 GLN B C 1
ATOM 832 O O . GLN B 1 18 ? 2.479 0.92 -7.168 1 98.88 18 GLN B O 1
ATOM 837 N N . SER B 1 19 ? 0.78 -0.526 -6.961 1 98.81 19 SER B N 1
ATOM 838 C CA . SER B 1 19 ? 0.096 0.282 -5.957 1 98.81 19 SER B CA 1
ATOM 839 C C . SER B 1 19 ? 0.92 0.389 -4.68 1 98.81 19 SER B C 1
ATOM 841 O O . SER B 1 19 ? 1.047 1.473 -4.105 1 98.81 19 SER B O 1
ATOM 843 N N . LEU B 1 20 ? 1.521 -0.73 -4.281 1 98.88 20 LEU B N 1
ATOM 844 C CA . LEU B 1 20 ? 2.377 -0.72 -3.1 1 98.88 20 LEU B CA 1
ATOM 845 C C . LEU B 1 20 ? 3.576 0.202 -3.305 1 98.88 20 LEU B C 1
ATOM 847 O O . LEU B 1 20 ? 3.93 0.974 -2.41 1 98.88 20 LEU B O 1
ATOM 851 N N . ALA B 1 21 ? 4.195 0.152 -4.441 1 98.94 21 ALA B N 1
ATOM 852 C CA . ALA B 1 21 ? 5.371 0.964 -4.738 1 98.94 21 ALA B CA 1
ATOM 853 C C . ALA B 1 21 ? 5.039 2.453 -4.688 1 98.94 21 ALA B C 1
ATOM 855 O O . ALA B 1 21 ? 5.801 3.248 -4.133 1 98.94 21 ALA B O 1
ATOM 856 N N . HIS B 1 22 ? 3.91 2.799 -5.273 1 98.81 22 HIS B N 1
ATOM 857 C CA . HIS B 1 22 ? 3.506 4.199 -5.203 1 98.81 22 HIS B CA 1
ATOM 858 C C . HIS B 1 22 ? 3.287 4.637 -3.76 1 98.81 22 HIS B C 1
ATOM 860 O O . HIS B 1 22 ? 3.754 5.703 -3.354 1 98.81 22 HIS B O 1
ATOM 866 N N . PHE B 1 23 ? 2.596 3.756 -3 1 98.88 23 PHE B N 1
ATOM 867 C CA . PHE B 1 23 ? 2.396 4.078 -1.592 1 98.88 23 PHE B CA 1
ATOM 868 C C . PHE B 1 23 ? 3.732 4.281 -0.888 1 98.88 23 PHE B C 1
ATOM 870 O O . PHE B 1 23 ? 3.896 5.23 -0.12 1 98.88 23 PHE B O 1
ATOM 877 N N . VAL B 1 24 ? 4.672 3.424 -1.123 1 98.75 24 VAL B N 1
ATOM 878 C CA . VAL B 1 24 ? 5.984 3.439 -0.484 1 98.75 24 VAL B CA 1
ATOM 879 C C . VAL B 1 24 ? 6.688 4.762 -0.783 1 98.75 24 VAL B C 1
ATOM 881 O O . VAL B 1 24 ? 7.25 5.391 0.117 1 98.75 24 VAL B O 1
ATOM 884 N N . VAL B 1 25 ? 6.617 5.188 -1.961 1 98.81 25 VAL B N 1
ATOM 885 C CA . VAL B 1 25 ? 7.289 6.422 -2.355 1 98.81 25 VAL B CA 1
ATOM 886 C C . VAL B 1 25 ? 6.574 7.621 -1.738 1 98.81 25 VAL B C 1
ATOM 888 O O . VAL B 1 25 ? 7.219 8.539 -1.228 1 98.81 25 VAL B O 1
ATOM 891 N N . TYR B 1 26 ? 5.227 7.637 -1.774 1 98.62 26 TYR B N 1
ATOM 892 C CA . TYR B 1 26 ? 4.488 8.734 -1.164 1 98.62 26 TYR B CA 1
ATOM 893 C C . TYR B 1 26 ? 4.734 8.797 0.338 1 98.62 26 TYR B C 1
ATOM 895 O O . TYR B 1 26 ? 4.879 9.875 0.91 1 98.62 26 TYR B O 1
ATOM 903 N N . ASP B 1 27 ? 4.762 7.605 0.954 1 97.69 27 ASP B N 1
ATOM 904 C CA . ASP B 1 27 ? 5.023 7.539 2.389 1 97.69 27 ASP B CA 1
ATOM 905 C C . ASP B 1 27 ? 6.406 8.102 2.721 1 97.69 27 ASP B C 1
ATOM 907 O O . ASP B 1 27 ? 6.559 8.867 3.674 1 97.69 27 ASP B O 1
ATOM 911 N N . TYR B 1 28 ? 7.371 7.766 1.972 1 98.12 28 TYR B N 1
ATOM 912 C CA . TYR B 1 28 ? 8.727 8.273 2.139 1 98.12 28 TYR B CA 1
ATOM 913 C C . TYR B 1 28 ? 8.766 9.789 1.982 1 98.12 28 TYR B C 1
ATOM 915 O O . TYR B 1 28 ? 9.383 10.484 2.789 1 98.12 28 TYR B O 1
ATOM 923 N N . ASN B 1 29 ? 8.156 10.211 0.911 1 98.06 29 ASN B N 1
ATOM 924 C CA . ASN B 1 29 ? 8.125 11.648 0.65 1 98.06 29 ASN B CA 1
ATOM 925 C C . ASN B 1 29 ? 7.504 12.414 1.812 1 98.06 29 ASN B C 1
ATOM 927 O O . ASN B 1 29 ? 8 13.477 2.199 1 98.06 29 ASN B O 1
ATOM 931 N N . ASP B 1 30 ? 6.438 11.867 2.314 1 96 30 ASP B N 1
ATOM 932 C CA . ASP B 1 30 ? 5.766 12.523 3.434 1 96 30 ASP B CA 1
ATOM 933 C C . ASP B 1 30 ? 6.672 12.578 4.66 1 96 30 ASP B C 1
ATOM 935 O O . ASP B 1 30 ? 6.73 13.594 5.355 1 96 30 ASP B O 1
ATOM 939 N N . GLU B 1 31 ? 7.344 11.516 4.945 1 94.5 31 GLU B N 1
ATOM 940 C CA . GLU B 1 31 ? 8.172 11.398 6.141 1 94.5 31 GLU B CA 1
ATOM 941 C C . GLU B 1 31 ? 9.453 12.219 6.008 1 94.5 31 GLU B C 1
ATOM 943 O O . GLU B 1 31 ? 9.906 12.836 6.977 1 94.5 31 GLU B O 1
ATOM 948 N N . LYS B 1 32 ? 10.031 12.211 4.789 1 96.25 32 LYS B N 1
ATOM 949 C CA . LYS B 1 32 ? 11.336 12.828 4.598 1 96.25 32 LYS B CA 1
ATOM 950 C C . LYS B 1 32 ? 11.203 14.219 3.994 1 96.25 32 LYS B C 1
ATOM 952 O O . LYS B 1 32 ? 12.188 14.961 3.9 1 96.25 32 LYS B O 1
ATOM 957 N N . ARG B 1 33 ? 9.93 14.648 3.574 1 96.88 33 ARG B N 1
ATOM 958 C CA . ARG B 1 33 ? 9.672 15.93 2.926 1 96.88 33 ARG B CA 1
ATOM 959 C C . ARG B 1 33 ? 10.445 16.047 1.621 1 96.88 33 ARG B C 1
ATOM 961 O O . ARG B 1 33 ? 11.109 17.062 1.382 1 96.88 33 ARG B O 1
ATOM 968 N N . THR B 1 34 ? 10.492 14.969 0.913 1 97.19 34 THR B N 1
ATOM 969 C CA . THR B 1 34 ? 11.109 14.906 -0.41 1 97.19 34 THR B CA 1
ATOM 970 C C . THR B 1 34 ? 10.039 14.812 -1.496 1 97.19 34 THR B C 1
ATOM 972 O O . THR B 1 34 ? 8.844 14.859 -1.204 1 97.19 34 THR B O 1
ATOM 975 N N . HIS B 1 35 ? 10.445 14.773 -2.73 1 97.75 35 HIS B N 1
ATOM 976 C CA . HIS B 1 35 ? 9.508 14.719 -3.848 1 97.75 35 HIS B CA 1
ATOM 977 C C . HIS B 1 35 ? 9.953 13.688 -4.883 1 97.75 35 HIS B C 1
ATOM 979 O O . HIS B 1 35 ? 9.977 13.984 -6.082 1 97.75 35 HIS B O 1
ATOM 985 N N . LEU B 1 36 ? 10.328 12.547 -4.379 1 98.38 36 LEU B N 1
ATOM 986 C CA . LEU B 1 36 ? 10.695 11.469 -5.297 1 98.38 36 LEU B CA 1
ATOM 987 C C . LEU B 1 36 ? 9.5 11.07 -6.16 1 98.38 36 LEU B C 1
ATOM 989 O O . LEU B 1 36 ? 8.352 11.133 -5.715 1 98.38 36 LEU B O 1
ATOM 993 N N . LYS B 1 37 ? 9.828 10.672 -7.402 1 98.5 37 LYS B N 1
ATOM 994 C CA . LYS B 1 37 ? 8.812 10.133 -8.297 1 98.5 37 LYS B CA 1
ATOM 995 C C . LYS B 1 37 ? 9.164 8.703 -8.727 1 98.5 37 LYS B C 1
ATOM 997 O O . LYS B 1 37 ? 10.258 8.453 -9.219 1 98.5 37 LYS B O 1
ATOM 1002 N N . LEU B 1 38 ? 8.234 7.887 -8.508 1 98.75 38 LEU B N 1
ATOM 1003 C CA . LEU B 1 38 ? 8.453 6.512 -8.938 1 98.75 38 LEU B CA 1
ATOM 1004 C C . LEU B 1 38 ? 8.508 6.422 -10.461 1 98.75 38 LEU B C 1
ATOM 1006 O O . LEU B 1 38 ? 7.621 6.93 -11.148 1 98.75 38 LEU B O 1
ATOM 1010 N N . LEU B 1 39 ? 9.539 5.809 -10.984 1 98.69 39 LEU B N 1
ATOM 1011 C CA . LEU B 1 39 ? 9.656 5.59 -12.422 1 98.69 39 LEU B CA 1
ATOM 1012 C C . LEU B 1 39 ? 9.352 4.141 -12.781 1 98.69 39 LEU B C 1
ATOM 1014 O O . LEU B 1 39 ? 8.57 3.869 -13.695 1 98.69 39 LEU B O 1
ATOM 1018 N N . LYS B 1 40 ? 10.039 3.213 -12.008 1 98.31 40 LYS B N 1
ATOM 1019 C CA . LYS B 1 40 ? 9.938 1.79 -12.312 1 98.31 40 LYS B CA 1
ATOM 1020 C C . LYS B 1 40 ? 10.211 0.937 -11.078 1 98.31 40 LYS B C 1
ATOM 1022 O O . LYS B 1 40 ? 11.062 1.283 -10.258 1 98.31 40 LYS B O 1
ATOM 1027 N N . VAL B 1 41 ? 9.414 -0.156 -11.031 1 98.88 41 VAL B N 1
ATOM 1028 C CA . VAL B 1 41 ? 9.789 -1.197 -10.078 1 98.88 41 VAL B CA 1
ATOM 1029 C C . VAL B 1 41 ? 10.695 -2.221 -10.758 1 98.88 41 VAL B C 1
ATOM 1031 O O . VAL B 1 41 ? 10.258 -2.947 -11.656 1 98.88 41 VAL B O 1
ATOM 1034 N N . LEU B 1 42 ? 11.867 -2.301 -10.312 1 98.75 42 LEU B N 1
ATOM 1035 C CA . LEU B 1 42 ? 12.852 -3.152 -10.969 1 98.75 42 LEU B CA 1
ATOM 1036 C C . LEU B 1 42 ? 12.75 -4.59 -10.469 1 98.75 42 LEU B C 1
ATOM 1038 O O . LEU B 1 42 ? 12.938 -5.535 -11.242 1 98.75 42 LEU B O 1
ATOM 1042 N N . LYS B 1 43 ? 12.562 -4.742 -9.258 1 98.62 43 LYS B N 1
ATOM 1043 C CA . LYS B 1 43 ? 12.484 -6.051 -8.617 1 98.62 43 LYS B CA 1
ATOM 1044 C C . LYS B 1 43 ? 11.5 -6.039 -7.453 1 98.62 43 LYS B C 1
ATOM 1046 O O . LYS B 1 43 ? 11.375 -5.035 -6.75 1 98.62 43 LYS B O 1
ATOM 1051 N N . ALA B 1 44 ? 10.789 -7.156 -7.277 1 98.75 44 ALA B N 1
ATOM 1052 C CA . ALA B 1 44 ? 9.867 -7.32 -6.152 1 98.75 44 ALA B CA 1
ATOM 1053 C C . ALA B 1 44 ? 9.914 -8.742 -5.605 1 98.75 44 ALA B C 1
ATOM 1055 O O . ALA B 1 44 ? 9.883 -9.711 -6.371 1 98.75 44 ALA B O 1
ATOM 1056 N N . GLU B 1 45 ? 10.008 -8.852 -4.32 1 98.62 45 GLU B N 1
ATOM 10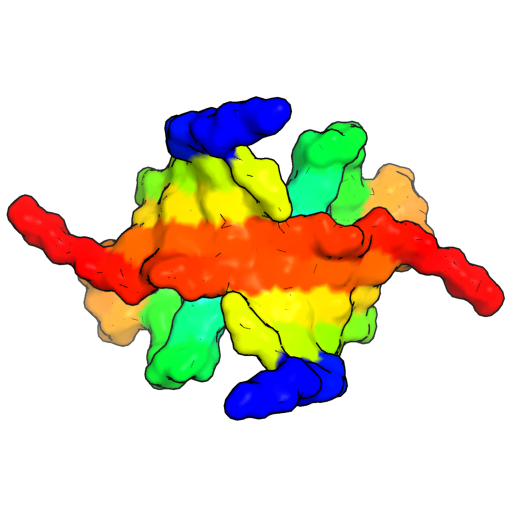57 C CA . GLU B 1 45 ? 9.961 -10.117 -3.596 1 98.62 45 GLU B CA 1
ATOM 1058 C C . GLU B 1 45 ? 9.086 -10.016 -2.348 1 98.62 45 GLU B C 1
ATOM 1060 O O . GLU B 1 45 ? 8.953 -8.93 -1.773 1 98.62 45 GLU B O 1
ATOM 1065 N N . LYS B 1 46 ? 8.523 -11.078 -1.975 1 97.81 46 LYS B N 1
ATOM 1066 C CA . LYS B 1 46 ? 7.738 -11.086 -0.745 1 97.81 46 LYS B CA 1
ATOM 1067 C C . LYS B 1 46 ? 8.109 -12.273 0.139 1 97.81 46 LYS B C 1
ATOM 1069 O O . LYS B 1 46 ? 8.586 -13.297 -0.357 1 97.81 46 LYS B O 1
ATOM 1074 N N . GLN B 1 47 ? 7.898 -12.102 1.419 1 96.75 47 GLN B N 1
ATOM 1075 C CA . GLN B 1 47 ? 8.062 -13.141 2.432 1 96.75 47 GLN B CA 1
ATOM 1076 C C . GLN B 1 47 ? 6.902 -13.133 3.424 1 96.75 47 GLN B C 1
ATOM 1078 O O . GLN B 1 47 ? 6.711 -12.148 4.152 1 96.75 47 GLN B O 1
ATOM 1083 N N . VAL B 1 48 ? 6.164 -14.32 3.4 1 94.88 48 VAL B N 1
ATOM 1084 C CA . VAL B 1 48 ? 4.996 -14.391 4.273 1 94.88 48 VAL B CA 1
ATOM 1085 C C . VAL B 1 48 ? 5.422 -14.844 5.668 1 94.88 48 VAL B C 1
ATOM 1087 O O . VAL B 1 48 ? 6.027 -15.906 5.824 1 94.88 48 VAL B O 1
ATOM 1090 N N . VAL B 1 49 ? 5.082 -14.094 6.688 1 93.81 49 VAL B N 1
ATOM 1091 C CA . VAL B 1 49 ? 5.258 -14.43 8.094 1 93.81 49 VAL B CA 1
ATOM 1092 C C . VAL B 1 49 ? 3.922 -14.305 8.828 1 93.81 49 VAL B C 1
ATOM 1094 O O . VAL B 1 49 ? 2.938 -14.945 8.445 1 93.81 49 VAL B O 1
ATOM 1097 N N . ASP B 1 50 ? 3.668 -13.438 9.844 1 93.12 50 ASP B N 1
ATOM 1098 C CA . ASP B 1 50 ? 2.389 -13.008 10.398 1 93.12 50 ASP B CA 1
ATOM 1099 C C . ASP B 1 50 ? 1.86 -11.773 9.68 1 93.12 50 ASP B C 1
ATOM 1101 O O . ASP B 1 50 ? 1.334 -10.859 10.32 1 93.12 50 ASP B O 1
ATOM 1105 N N . GLY B 1 51 ? 2.117 -11.672 8.516 1 95.5 51 GLY B N 1
ATOM 1106 C CA . GLY B 1 51 ? 1.978 -10.648 7.492 1 95.5 51 GLY B CA 1
ATOM 1107 C C . GLY B 1 51 ? 2.887 -10.867 6.297 1 95.5 51 GLY B C 1
ATOM 1108 O O . GLY B 1 51 ? 3.301 -11.992 6.023 1 95.5 51 GLY B O 1
ATOM 1109 N N . THR B 1 52 ? 3.068 -9.891 5.605 1 97.25 52 THR B N 1
ATOM 1110 C CA . THR B 1 52 ? 3.939 -10.078 4.449 1 97.25 52 THR B CA 1
ATOM 1111 C C . THR B 1 52 ? 5.016 -9 4.398 1 97.25 52 THR B C 1
ATOM 1113 O O . THR B 1 52 ? 4.73 -7.816 4.598 1 97.25 52 THR B O 1
ATOM 1116 N N . ILE B 1 53 ? 6.219 -9.43 4.223 1 97.75 53 ILE B N 1
ATOM 1117 C CA . ILE B 1 53 ? 7.332 -8.523 3.949 1 97.75 53 ILE B CA 1
ATOM 1118 C C . ILE B 1 53 ? 7.535 -8.398 2.439 1 97.75 53 ILE B C 1
ATOM 1120 O O . ILE B 1 53 ? 7.602 -9.398 1.729 1 97.75 53 ILE B O 1
ATOM 1124 N N . TYR B 1 54 ? 7.574 -7.141 1.985 1 98.56 54 TYR B N 1
ATOM 1125 C CA . TYR B 1 54 ? 7.906 -6.867 0.59 1 98.56 54 TYR B CA 1
ATOM 1126 C C . TYR B 1 54 ? 9.258 -6.176 0.475 1 98.56 54 TYR B C 1
ATOM 1128 O O . TYR B 1 54 ? 9.516 -5.184 1.164 1 98.56 54 TYR B O 1
ATOM 1136 N N . ARG B 1 55 ? 10.07 -6.727 -0.301 1 98.69 55 ARG B N 1
ATOM 1137 C CA . ARG B 1 55 ? 11.328 -6.094 -0.683 1 98.69 55 ARG B CA 1
ATOM 1138 C C . ARG B 1 55 ? 11.281 -5.598 -2.123 1 98.69 55 ARG B C 1
ATOM 1140 O O . ARG B 1 55 ? 11.156 -6.395 -3.057 1 98.69 55 ARG B O 1
ATOM 1147 N N . LEU B 1 56 ? 11.359 -4.289 -2.334 1 98.81 56 LEU B N 1
ATOM 1148 C CA . LEU B 1 56 ? 11.25 -3.686 -3.658 1 98.81 56 LEU B CA 1
ATOM 1149 C C . LEU B 1 56 ? 12.531 -2.945 -4.031 1 98.81 56 LEU B C 1
ATOM 1151 O O . LEU B 1 56 ? 13.125 -2.268 -3.191 1 98.81 56 LEU B O 1
ATOM 1155 N N . THR B 1 57 ? 12.945 -3.09 -5.195 1 98.81 57 THR B N 1
ATOM 1156 C CA . THR B 1 57 ? 13.938 -2.209 -5.805 1 98.81 57 THR B CA 1
ATOM 1157 C C . THR B 1 57 ? 13.266 -1.217 -6.75 1 98.81 57 THR B C 1
ATOM 1159 O O . THR B 1 57 ? 12.648 -1.613 -7.746 1 98.81 57 THR B O 1
ATOM 1162 N N . LEU B 1 58 ? 13.422 0.052 -6.453 1 98.75 58 LEU B N 1
ATOM 1163 C CA . LEU B 1 58 ? 12.672 1.101 -7.137 1 98.75 58 LEU B CA 1
ATOM 1164 C C . LEU B 1 58 ? 13.617 2.043 -7.883 1 98.75 58 LEU B C 1
ATOM 1166 O O . LEU B 1 58 ? 14.633 2.473 -7.336 1 98.75 58 LEU B O 1
ATOM 1170 N N . GLU B 1 59 ? 13.352 2.258 -9.094 1 98.56 59 GLU B N 1
ATOM 1171 C CA . GLU B 1 59 ? 13.93 3.398 -9.805 1 98.56 59 GLU B CA 1
ATOM 1172 C C . GLU B 1 59 ? 13.062 4.645 -9.633 1 98.56 59 GLU B C 1
ATOM 1174 O O . GLU B 1 59 ? 11.859 4.617 -9.906 1 98.56 59 GLU B O 1
ATOM 1179 N N . VAL B 1 60 ? 13.68 5.715 -9.203 1 98.44 60 VAL B N 1
ATOM 1180 C CA . VAL B 1 60 ? 12.93 6.934 -8.914 1 98.44 60 VAL B CA 1
ATOM 1181 C C . VAL B 1 60 ? 13.625 8.133 -9.547 1 98.44 60 VAL B C 1
ATOM 1183 O O . VAL B 1 60 ? 14.82 8.078 -9.859 1 98.44 60 VAL B O 1
ATOM 1186 N N . SER B 1 61 ? 12.875 9.109 -9.773 1 98.44 61 SER B N 1
ATOM 1187 C CA . SER B 1 61 ? 13.414 10.414 -10.141 1 98.44 61 SER B CA 1
ATOM 1188 C C . SER B 1 61 ? 13.477 11.352 -8.938 1 98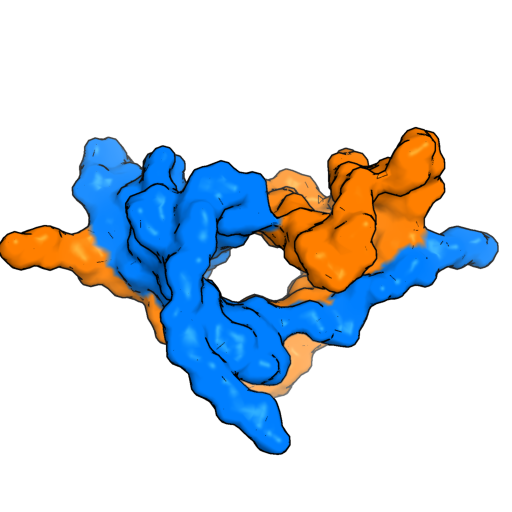.44 61 SER B C 1
ATOM 1190 O O . SER B 1 61 ? 12.508 11.469 -8.188 1 98.44 61 SER B O 1
ATOM 1192 N N . ASN B 1 62 ? 14.539 11.914 -8.695 1 96.62 62 ASN B N 1
ATOM 1193 C CA . ASN B 1 62 ? 14.766 12.938 -7.68 1 96.62 62 ASN B CA 1
ATOM 1194 C C . ASN B 1 62 ? 15.195 14.266 -8.305 1 96.62 62 ASN B C 1
ATOM 1196 O O . ASN B 1 62 ? 16.391 14.523 -8.469 1 96.62 62 ASN B O 1
ATOM 1200 N N . GLY B 1 63 ? 14.219 15.094 -8.633 1 95.44 63 GLY B N 1
ATOM 1201 C CA . GLY B 1 63 ? 14.539 16.359 -9.289 1 95.44 63 GLY B CA 1
ATOM 1202 C C . GLY B 1 63 ? 15.203 16.172 -10.641 1 95.44 63 GLY B C 1
ATOM 1203 O O . GLY B 1 63 ? 16.141 16.891 -10.977 1 95.44 63 GLY B O 1
ATOM 1204 N N . GLY B 1 64 ? 14.883 15.141 -11.289 1 94.75 64 GLY B N 1
ATOM 1205 C CA . GLY B 1 64 ? 15.438 14.906 -12.617 1 94.75 64 GLY B CA 1
ATOM 1206 C C . GLY B 1 64 ? 16.562 13.883 -12.617 1 94.75 64 GLY B C 1
ATOM 1207 O O . GLY B 1 64 ? 16.953 13.391 -13.68 1 94.75 64 GLY B O 1
ATOM 1208 N N . LEU B 1 65 ? 17.125 13.633 -11.477 1 96.31 65 LEU B N 1
ATOM 1209 C CA . LEU B 1 65 ? 18.156 12.609 -11.367 1 96.31 65 LEU B CA 1
ATOM 1210 C C . LEU B 1 65 ? 17.531 11.25 -11.062 1 96.31 65 LEU B C 1
ATOM 1212 O O . LEU B 1 65 ? 16.609 11.148 -10.25 1 96.31 65 LEU B O 1
ATOM 1216 N N . ILE B 1 66 ? 18.078 10.25 -11.82 1 97.25 66 ILE B N 1
ATOM 1217 C CA . ILE B 1 66 ? 17.562 8.898 -11.617 1 97.25 66 ILE B CA 1
ATOM 1218 C C . ILE B 1 66 ? 18.375 8.203 -10.531 1 97.25 66 ILE B C 1
ATOM 1220 O O . ILE B 1 66 ? 19.609 8.203 -10.578 1 97.25 66 ILE B O 1
ATOM 1224 N N . GLU B 1 67 ? 17.594 7.684 -9.531 1 97.69 67 GLU B N 1
ATOM 1225 C CA . GLU B 1 67 ? 18.219 6.938 -8.438 1 97.69 67 GLU B CA 1
ATOM 1226 C C . GLU B 1 67 ? 17.5 5.602 -8.219 1 97.69 67 GLU B C 1
ATOM 1228 O O . GLU B 1 67 ? 16.359 5.422 -8.641 1 97.69 67 GLU B O 1
ATOM 1233 N N . VAL B 1 68 ? 18.25 4.684 -7.625 1 98.25 68 VAL B N 1
ATOM 1234 C CA . VAL B 1 68 ? 17.688 3.379 -7.305 1 98.25 68 VAL B CA 1
ATOM 1235 C C . VAL B 1 68 ? 17.688 3.166 -5.793 1 98.25 68 VAL B C 1
ATOM 1237 O O . VAL B 1 68 ? 18.688 3.445 -5.125 1 98.25 68 VAL B O 1
ATOM 1240 N N . TYR B 1 69 ? 16.609 2.787 -5.273 1 98.19 69 TYR B N 1
ATOM 1241 C CA . TYR B 1 69 ? 16.453 2.518 -3.85 1 98.19 69 TYR B CA 1
ATOM 1242 C C . TYR B 1 69 ? 15.984 1.089 -3.611 1 98.19 69 TYR B C 1
ATOM 1244 O O . TYR B 1 69 ? 15.195 0.549 -4.398 1 98.19 69 TYR B O 1
ATOM 1252 N N . GLU B 1 70 ? 16.438 0.467 -2.574 1 98.56 70 GLU B N 1
ATOM 1253 C CA . GLU B 1 7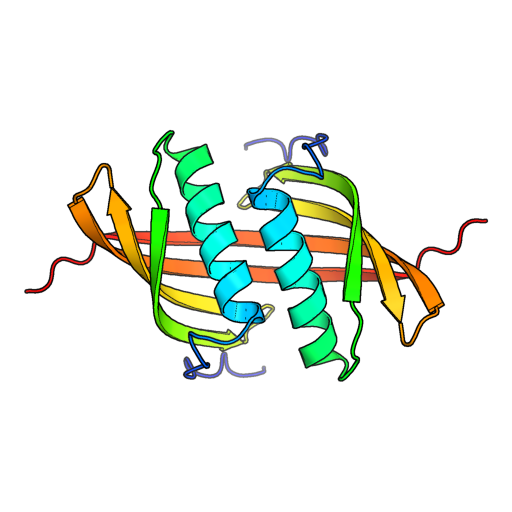0 ? 15.82 -0.736 -2.014 1 98.56 70 GLU B CA 1
ATOM 1254 C C . GLU B 1 70 ? 14.961 -0.404 -0.796 1 98.56 70 GLU B C 1
ATOM 1256 O O . GLU B 1 70 ? 15.391 0.347 0.084 1 98.56 70 GLU B O 1
ATOM 1261 N N . THR B 1 71 ? 13.836 -0.946 -0.814 1 98.5 71 THR B N 1
ATOM 1262 C CA . THR B 1 71 ? 12.914 -0.708 0.293 1 98.5 71 THR B CA 1
ATOM 1263 C C . THR B 1 71 ? 12.367 -2.025 0.832 1 98.5 71 THR B C 1
ATOM 1265 O O . THR B 1 71 ? 12.125 -2.963 0.067 1 98.5 71 THR B O 1
ATOM 1268 N N . ILE B 1 72 ? 12.188 -2.131 2.105 1 98.38 72 ILE B N 1
ATOM 1269 C CA . ILE B 1 72 ? 11.555 -3.26 2.781 1 98.38 72 ILE B CA 1
ATOM 1270 C C . ILE B 1 72 ? 10.367 -2.771 3.604 1 98.38 72 ILE B C 1
ATOM 1272 O O . ILE B 1 72 ? 10.516 -1.91 4.473 1 98.38 72 ILE B O 1
ATOM 1276 N N . PHE B 1 73 ? 9.289 -3.316 3.312 1 98 73 PHE B N 1
ATOM 1277 C CA . PHE B 1 73 ? 8.039 -2.889 3.93 1 98 73 PHE B CA 1
ATOM 1278 C C . PHE B 1 73 ? 7.27 -4.086 4.477 1 98 73 PHE B C 1
ATOM 1280 O O . PHE B 1 73 ? 7.211 -5.137 3.832 1 98 73 PHE B O 1
ATOM 1287 N N . TYR B 1 74 ? 6.781 -3.959 5.613 1 97.75 74 TYR B N 1
ATOM 1288 C CA . TYR B 1 74 ? 5.93 -4.973 6.227 1 97.75 74 TYR B CA 1
ATOM 1289 C C . TYR B 1 74 ? 4.465 -4.555 6.18 1 97.75 74 TYR B C 1
ATOM 1291 O O . TYR B 1 74 ? 4.125 -3.416 6.508 1 97.75 74 TYR B O 1
ATOM 1299 N N . VAL B 1 75 ? 3.604 -5.418 5.715 1 97.69 75 VAL B N 1
ATOM 1300 C CA . VAL B 1 75 ? 2.172 -5.156 5.617 1 97.69 75 VAL B CA 1
ATOM 1301 C C . VAL B 1 75 ? 1.391 -6.289 6.281 1 97.69 75 VAL B C 1
ATOM 1303 O O . VAL B 1 75 ? 1.699 -7.465 6.082 1 97.69 75 VAL B O 1
ATOM 1306 N N . LYS B 1 76 ? 0.421 -5.949 7.078 1 97.19 76 LYS B N 1
ATOM 1307 C CA . LYS B 1 76 ? -0.449 -6.93 7.723 1 97.19 76 LYS B CA 1
ATOM 1308 C C . LYS B 1 76 ? -1.905 -6.477 7.691 1 97.19 76 LYS B C 1
ATOM 1310 O O . LYS B 1 76 ? -2.223 -5.359 8.109 1 97.19 76 LYS B O 1
ATOM 1315 N N . VAL B 1 77 ? -2.715 -7.312 7.18 1 95.44 77 VAL B N 1
ATOM 1316 C CA . VAL B 1 77 ? -4.152 -7.059 7.215 1 95.44 77 VAL B CA 1
ATOM 1317 C C . VAL B 1 77 ? -4.711 -7.438 8.586 1 95.44 77 VAL B C 1
ATOM 1319 O O . VAL B 1 77 ? -4.645 -8.602 8.992 1 95.44 77 VAL B O 1
ATOM 1322 N N . GLU B 1 78 ? -5.27 -6.527 9.227 1 94.88 78 GLU B N 1
ATOM 1323 C CA . GLU B 1 78 ? -5.891 -6.785 10.516 1 94.88 78 GLU B CA 1
ATOM 1324 C C . GLU B 1 78 ? -7.387 -7.047 10.367 1 94.88 78 GLU B C 1
ATOM 1326 O O . GLU B 1 78 ? -7.945 -7.895 11.07 1 94.88 78 GLU B O 1
ATOM 1331 N N . GLU B 1 79 ? -7.961 -6.309 9.484 1 95 79 GLU B N 1
ATOM 1332 C CA . GLU B 1 79 ? -9.398 -6.449 9.297 1 95 79 GLU B CA 1
ATOM 1333 C C . GLU B 1 79 ? -9.805 -6.109 7.867 1 95 79 GLU B C 1
ATOM 1335 O O . GLU B 1 79 ? -9.242 -5.195 7.258 1 95 79 GLU B O 1
ATOM 1340 N N . PHE B 1 80 ? -10.664 -6.812 7.254 1 96.12 80 PHE B N 1
ATOM 1341 C CA . PHE B 1 80 ? -11.398 -6.543 6.02 1 96.12 80 PHE B CA 1
ATOM 1342 C C . PHE B 1 80 ? -12.836 -7.047 6.121 1 96.12 80 PHE B C 1
ATOM 1344 O O . PHE B 1 80 ? -13.086 -8.242 5.969 1 96.12 80 PHE B O 1
ATOM 1351 N N . LYS B 1 81 ? -13.742 -6.09 6.441 1 96.62 81 LYS B N 1
ATOM 1352 C CA . LYS B 1 81 ? -15.102 -6.535 6.746 1 96.62 81 LYS B CA 1
ATOM 1353 C C . LYS B 1 81 ? -16.141 -5.676 6.023 1 96.62 81 LYS B C 1
ATOM 1355 O O . LYS B 1 81 ? -15.969 -4.461 5.91 1 96.62 81 LYS B O 1
ATOM 1360 N N . ARG B 1 82 ? -17.094 -6.297 5.547 1 95.75 82 ARG B N 1
ATOM 1361 C CA . ARG B 1 82 ? -18.188 -5.578 4.918 1 95.75 82 ARG B CA 1
ATOM 1362 C C . ARG B 1 82 ? -19.031 -4.852 5.957 1 95.75 82 ARG B C 1
ATOM 1364 O O . ARG B 1 82 ? -19.359 -5.41 7.012 1 95.75 82 ARG B O 1
ATOM 1371 N N . ILE B 1 83 ? -19.297 -3.602 5.621 1 93.62 83 ILE B N 1
ATOM 1372 C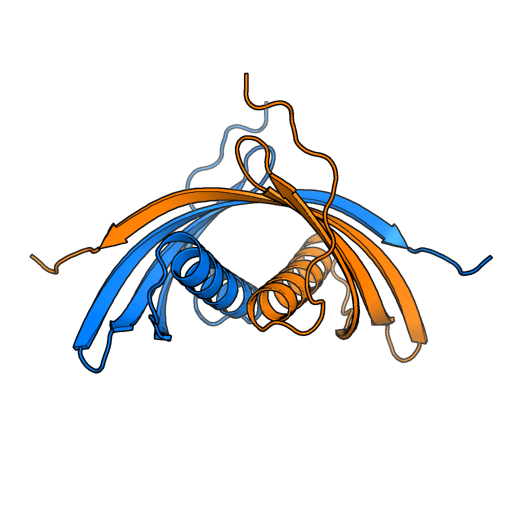 CA . ILE B 1 83 ? -20.156 -2.846 6.527 1 93.62 83 ILE B CA 1
ATOM 1373 C C . ILE B 1 83 ? -21.516 -2.594 5.867 1 93.62 83 ILE B C 1
ATOM 1375 O O . ILE B 1 83 ? -21.578 -2.254 4.684 1 93.62 83 ILE B O 1
ATOM 1379 N N . VAL B 1 84 ? -22.562 -3.002 6.312 1 84.75 84 VAL B N 1
ATOM 1380 C CA . VAL B 1 84 ? -23.922 -2.793 5.824 1 84.75 84 VAL B CA 1
ATOM 1381 C C . VAL B 1 84 ? -24.562 -1.621 6.566 1 84.75 84 VAL B C 1
ATOM 1383 O O . VAL B 1 84 ? -24.5 -1.553 7.797 1 84.75 84 VAL B O 1
ATOM 1386 N N . PRO B 1 85 ? -24.75 -0.604 5.625 1 71.69 85 PRO B N 1
ATOM 1387 C CA . PRO B 1 85 ? -25.438 0.497 6.297 1 71.69 85 PRO B CA 1
ATOM 1388 C C . PRO B 1 85 ? -26.672 0.032 7.082 1 71.69 85 PRO B C 1
ATOM 1390 O O . PRO B 1 85 ? -27.359 -0.895 6.656 1 71.69 85 PRO B O 1
ATOM 1393 N N . HIS B 1 86 ? -26.609 0.108 8.383 1 52.69 86 HIS B N 1
ATOM 1394 C CA . HIS B 1 86 ? -27.844 -0.154 9.117 1 52.69 86 HIS B CA 1
ATOM 1395 C C . HIS B 1 86 ? -28.891 0.919 8.836 1 52.69 86 HIS B C 1
ATOM 1397 O O . HIS B 1 86 ? -28.547 2.072 8.57 1 52.69 86 HIS B O 1
#

Radius of gyration: 16.32 Å; Cα contacts (8 Å, |Δi|>4): 372; chains: 2; bounding box: 57×40×38 Å

Sequence (172 aa):
MSEPGGYEPVDPNSPKIQSLAHFVVYDYNDEKRTHLKLLKVLKAEKQVVDGTIYRLTLEVSNGGLIEVYETIFYVKVEEFKRIVPHMSEPGGYEPVDPNSPKIQSLAHFVVYDYNDEKRTHLKLLKVLKAEKQVVDGTIYRLTLEVSNGGLIEVYETIFYVKVEEFKRIVPH